Protein AF-A0A954I9I2-F1 (afdb_monomer_lite)

Sequence (80 aa):
RNPGNPRPSWLHARDYGVVVTNPFPRQPKERREPYVRTWIKRGTPFQLSYAILIHETAPETTFDRNAAAAMLLKSFGSAK

Structure (mmCIF, N/CA/C/O backbone):
data_AF-A0A954I9I2-F1
#
_entry.id   AF-A0A954I9I2-F1
#
loop_
_atom_site.group_PDB
_atom_site.id
_atom_site.type_symbol
_atom_site.label_atom_id
_atom_site.label_alt_id
_atom_site.label_comp_id
_atom_site.label_asym_id
_atom_site.label_entity_id
_atom_site.label_seq_id
_atom_site.pdbx_PDB_ins_code
_atom_site.Cartn_x
_atom_site.Cartn_y
_atom_site.Cartn_z
_atom_site.occupancy
_atom_site.B_iso_or_equiv
_atom_site.auth_seq_id
_atom_site.auth_comp_id
_atom_site.auth_asym_id
_atom_site.auth_atom_id
_atom_site.pdbx_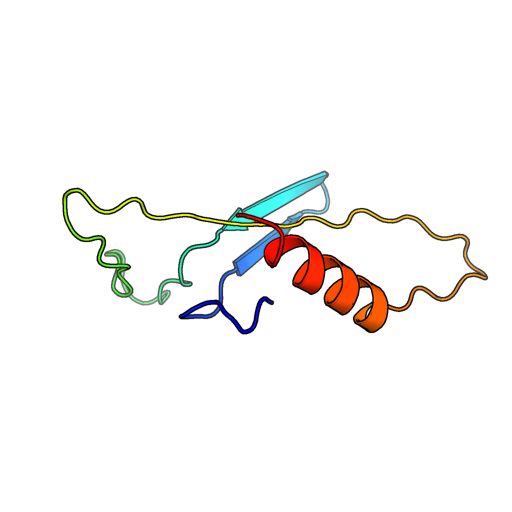PDB_model_num
ATOM 1 N N . ARG A 1 1 ? -1.585 -4.107 -4.228 1.00 65.75 1 ARG A N 1
ATOM 2 C CA . ARG A 1 1 ? -2.597 -4.273 -3.150 1.00 65.75 1 ARG A CA 1
ATOM 3 C C . ARG A 1 1 ? -2.076 -5.334 -2.192 1.00 65.75 1 ARG A C 1
ATOM 5 O O . ARG A 1 1 ? -1.680 -6.380 -2.682 1.00 65.75 1 ARG A O 1
ATOM 12 N N . ASN A 1 2 ? -2.029 -5.074 -0.884 1.00 75.38 2 ASN A N 1
ATOM 13 C CA . ASN A 1 2 ? -1.583 -6.071 0.094 1.00 75.38 2 ASN A CA 1
ATOM 14 C C . ASN A 1 2 ? -2.768 -6.992 0.469 1.00 75.38 2 ASN A C 1
ATOM 16 O O . ASN A 1 2 ? -3.818 -6.457 0.840 1.00 75.38 2 ASN A O 1
ATOM 20 N N . PRO A 1 3 ? -2.653 -8.331 0.342 1.00 79.56 3 PRO A N 1
ATOM 21 C CA . PRO A 1 3 ? -3.708 -9.267 0.740 1.00 79.56 3 PRO A CA 1
ATOM 22 C C . PRO A 1 3 ? -4.002 -9.251 2.247 1.00 79.56 3 PRO A C 1
ATOM 24 O O . PRO A 1 3 ? -5.119 -9.569 2.635 1.00 79.56 3 PRO A O 1
ATOM 27 N N . GLY A 1 4 ? -3.052 -8.827 3.087 1.00 79.62 4 GLY A N 1
ATOM 28 C CA . GLY A 1 4 ? -3.251 -8.665 4.531 1.00 79.62 4 GLY A CA 1
ATOM 29 C C . GLY A 1 4 ? -4.090 -7.444 4.925 1.00 79.62 4 GLY A C 1
ATOM 30 O O . GLY A 1 4 ? -4.427 -7.287 6.096 1.00 79.62 4 GLY A O 1
ATOM 31 N N . ASN A 1 5 ? -4.451 -6.567 3.979 1.00 78.94 5 ASN A N 1
ATOM 32 C CA . ASN A 1 5 ? -5.288 -5.412 4.291 1.00 78.94 5 ASN A CA 1
ATOM 33 C C . ASN A 1 5 ? -6.739 -5.857 4.561 1.00 78.94 5 ASN A C 1
ATOM 35 O O . ASN A 1 5 ? -7.331 -6.507 3.696 1.00 78.94 5 ASN A O 1
ATOM 39 N N . PRO A 1 6 ? -7.376 -5.413 5.664 1.00 80.25 6 PRO A N 1
ATOM 40 C CA . PRO A 1 6 ? -8.766 -5.770 5.973 1.00 80.25 6 PRO A CA 1
ATOM 41 C C . PRO A 1 6 ? -9.765 -5.359 4.882 1.00 80.25 6 PRO A C 1
ATOM 43 O O . PRO A 1 6 ? -10.831 -5.952 4.737 1.00 80.25 6 PRO A O 1
ATOM 46 N N . ARG A 1 7 ? -9.442 -4.298 4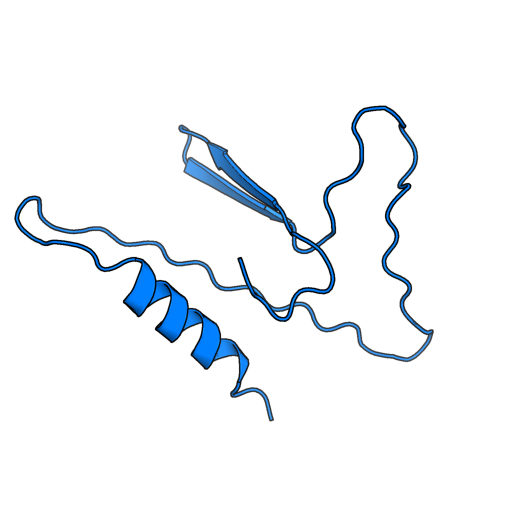.131 1.00 80.50 7 ARG A N 1
ATOM 47 C CA . ARG A 1 7 ? -10.230 -3.760 3.016 1.00 80.50 7 ARG A CA 1
ATOM 48 C C . ARG A 1 7 ? -9.296 -3.200 1.933 1.00 80.50 7 ARG A C 1
ATOM 50 O O . ARG A 1 7 ? -8.148 -2.873 2.236 1.00 80.50 7 ARG A O 1
ATOM 57 N N . PRO A 1 8 ? -9.759 -3.047 0.677 1.00 78.12 8 PRO A N 1
ATOM 58 C CA . PRO A 1 8 ? -8.981 -2.372 -0.358 1.00 78.12 8 PRO A CA 1
ATOM 59 C C . PRO A 1 8 ? -8.622 -0.934 0.052 1.00 78.12 8 PRO A C 1
ATOM 61 O O . PRO A 1 8 ? -9.505 -0.120 0.330 1.00 78.12 8 PRO A O 1
ATOM 64 N N . SER A 1 9 ? -7.325 -0.636 0.064 1.00 79.31 9 SER A N 1
ATOM 65 C CA . SER A 1 9 ? -6.781 0.721 0.134 1.00 79.31 9 SER A CA 1
ATOM 66 C C . SER A 1 9 ? -6.769 1.366 -1.254 1.00 79.31 9 SER A C 1
ATOM 68 O O . SER A 1 9 ? -6.966 0.684 -2.266 1.00 79.31 9 SER A O 1
ATOM 70 N N . TRP A 1 10 ? -6.536 2.677 -1.316 1.00 80.06 10 TRP A N 1
ATOM 71 C CA . TRP A 1 10 ? -6.451 3.405 -2.580 1.00 80.06 10 TRP A CA 1
ATOM 72 C C . TRP A 1 10 ? -5.116 4.132 -2.729 1.00 80.06 10 TRP A C 1
ATOM 74 O O . TRP A 1 10 ? -4.513 4.602 -1.765 1.00 80.06 10 TRP A O 1
ATOM 84 N N . LEU A 1 11 ? -4.661 4.189 -3.975 1.00 81.38 11 LEU A N 1
ATOM 85 C CA . LEU A 1 11 ? -3.490 4.928 -4.417 1.00 81.38 11 LEU A CA 1
ATOM 86 C C . LEU A 1 11 ? -3.936 5.831 -5.558 1.00 81.38 11 LEU A C 1
ATOM 88 O O . LEU A 1 11 ? -4.723 5.419 -6.412 1.00 81.38 11 LEU A O 1
ATOM 92 N N . HIS A 1 12 ? -3.436 7.057 -5.544 1.00 82.25 12 HIS A N 1
ATOM 93 C CA . HIS A 1 12 ? -3.682 8.037 -6.579 1.00 82.25 12 HIS A CA 1
ATOM 94 C C . HIS A 1 12 ? -2.345 8.616 -7.043 1.00 82.25 12 HIS A C 1
ATOM 96 O O . HIS A 1 12 ? -1.574 9.099 -6.219 1.00 82.25 12 HIS A O 1
ATOM 102 N N . ALA A 1 13 ? -2.077 8.584 -8.347 1.00 84.69 13 ALA A N 1
ATOM 103 C CA . ALA A 1 13 ? -0.913 9.222 -8.958 1.00 84.69 13 ALA A CA 1
ATOM 104 C C . ALA A 1 13 ? -1.377 10.284 -9.963 1.00 84.69 13 ALA A C 1
ATOM 106 O O . ALA A 1 13 ? -2.387 10.102 -10.649 1.00 84.69 13 ALA A O 1
ATOM 107 N N . ARG A 1 14 ? -0.684 11.418 -10.011 1.00 82.88 14 ARG A N 1
ATOM 108 C CA . ARG A 1 14 ? -0.927 12.496 -10.973 1.00 82.88 14 ARG A CA 1
ATOM 109 C C . ARG A 1 14 ? 0.292 12.681 -11.868 1.00 82.88 14 ARG A C 1
ATOM 111 O O . ARG A 1 14 ? 1.423 12.464 -11.447 1.00 82.88 14 ARG A O 1
ATOM 118 N N . ASP A 1 15 ? 0.018 13.135 -13.076 1.00 83.56 15 ASP A N 1
ATOM 119 C CA . ASP A 1 15 ? 0.952 13.514 -14.136 1.00 83.56 15 ASP A CA 1
ATOM 120 C C . ASP A 1 15 ? 1.922 14.645 -13.749 1.00 83.56 15 ASP A C 1
ATOM 122 O O . ASP A 1 15 ? 2.991 14.756 -14.336 1.00 83.56 15 ASP A O 1
ATOM 126 N N . TYR A 1 16 ? 1.620 15.416 -12.702 1.00 86.94 16 TYR A N 1
ATOM 127 C CA . TYR A 1 16 ? 2.511 16.435 -12.130 1.00 86.94 16 TYR A CA 1
ATOM 128 C C . TYR A 1 16 ? 3.398 15.929 -10.970 1.00 86.94 16 TYR A C 1
ATOM 130 O O . TYR A 1 16 ? 3.832 16.708 -10.124 1.00 86.94 16 TYR A O 1
ATOM 138 N N . GLY A 1 17 ? 3.659 14.619 -10.892 1.00 82.44 17 GLY A N 1
ATOM 139 C CA . GLY A 1 17 ? 4.647 14.044 -9.964 1.00 82.44 17 GLY A CA 1
ATOM 140 C C . GLY A 1 17 ? 4.158 13.818 -8.530 1.00 82.44 17 GLY A C 1
ATOM 141 O O . GLY A 1 17 ? 4.957 13.529 -7.642 1.00 82.44 17 GLY A O 1
ATOM 142 N N . VAL A 1 18 ? 2.850 13.915 -8.281 1.00 85.62 18 VAL A N 1
ATOM 143 C CA . VAL A 1 18 ? 2.273 13.644 -6.957 1.00 85.62 18 VAL A CA 1
ATOM 144 C C . VAL A 1 18 ? 1.757 12.214 -6.870 1.00 85.62 18 VAL A C 1
ATOM 146 O O . VAL A 1 18 ? 0.897 11.799 -7.651 1.00 85.62 18 VAL A O 1
ATOM 149 N N . VAL A 1 19 ? 2.228 11.490 -5.853 1.00 85.19 19 VAL A N 1
ATOM 150 C CA . VAL A 1 19 ? 1.736 10.163 -5.468 1.00 85.19 19 VAL A CA 1
ATOM 151 C C . VAL A 1 19 ? 1.143 10.241 -4.066 1.00 85.19 19 VAL A C 1
ATOM 153 O O . VAL A 1 19 ? 1.808 10.649 -3.119 1.00 85.19 19 VAL A O 1
ATOM 156 N N . VAL A 1 20 ? -0.115 9.828 -3.930 1.00 85.19 20 VAL A N 1
ATOM 157 C CA . VAL A 1 20 ? -0.835 9.763 -2.656 1.00 85.19 20 VAL A CA 1
ATOM 158 C C . VAL A 1 20 ? -1.203 8.317 -2.367 1.00 85.19 20 VAL A C 1
ATOM 160 O O . VAL A 1 20 ? -1.921 7.671 -3.136 1.00 85.19 20 VAL A O 1
ATOM 163 N N . THR A 1 21 ? -0.738 7.817 -1.229 1.00 83.56 21 THR A N 1
ATOM 164 C CA . THR A 1 21 ? -1.054 6.485 -0.715 1.00 83.56 21 THR A CA 1
ATOM 165 C C . THR A 1 21 ? -1.948 6.620 0.508 1.00 83.56 21 THR A C 1
ATOM 167 O O . THR A 1 21 ? -1.529 7.112 1.551 1.00 83.56 21 THR A O 1
ATOM 170 N N . ASN A 1 22 ? -3.202 6.177 0.401 1.00 85.00 22 ASN A N 1
ATOM 171 C CA . ASN A 1 22 ? -4.102 6.156 1.546 1.00 85.00 22 ASN A CA 1
ATOM 172 C C . ASN A 1 22 ? -4.295 4.713 2.036 1.00 85.00 22 ASN A C 1
ATOM 174 O O . ASN A 1 22 ? -4.944 3.915 1.350 1.00 85.00 22 ASN A O 1
ATOM 178 N N . PRO A 1 23 ? -3.770 4.363 3.223 1.00 78.00 23 PRO A N 1
ATOM 179 C CA . PRO A 1 23 ? -3.912 3.022 3.778 1.00 78.00 23 PRO A CA 1
ATOM 180 C C . PRO A 1 23 ? -5.319 2.744 4.333 1.00 78.00 23 PRO A C 1
ATOM 182 O O . PRO A 1 23 ? -5.619 1.602 4.679 1.00 78.00 23 PRO A O 1
ATOM 185 N N . PHE A 1 24 ? -6.194 3.749 4.411 1.00 81.06 24 PHE A N 1
ATOM 186 C CA . PHE A 1 24 ? -7.564 3.592 4.879 1.00 81.06 24 PHE A CA 1
ATOM 187 C C . PHE A 1 24 ? -8.519 3.120 3.772 1.00 81.06 24 PHE A C 1
ATOM 189 O O . PHE A 1 24 ? -8.285 3.354 2.580 1.00 81.06 24 PHE A O 1
ATOM 196 N N . PRO A 1 25 ? -9.632 2.466 4.156 1.00 78.31 25 PRO A N 1
ATOM 197 C CA . PRO A 1 25 ? -10.635 2.016 3.204 1.00 78.31 25 PRO A CA 1
ATOM 198 C C . PRO A 1 25 ? -11.209 3.167 2.374 1.00 78.31 25 PRO A C 1
ATOM 200 O O . PRO A 1 25 ? -11.475 4.258 2.889 1.00 78.31 25 PRO A O 1
ATOM 203 N N . ARG A 1 26 ? -11.466 2.897 1.090 1.00 78.12 26 ARG A N 1
ATOM 204 C CA . ARG A 1 26 ? -12.178 3.837 0.217 1.00 78.12 26 ARG A CA 1
ATOM 205 C C . ARG A 1 26 ? -13.587 4.097 0.761 1.00 78.12 26 ARG A C 1
ATOM 207 O O . ARG A 1 26 ? -14.320 3.152 1.049 1.00 78.12 26 ARG A O 1
ATOM 214 N N . GLN A 1 27 ? -13.966 5.369 0.864 1.00 81.56 27 GLN A N 1
ATOM 215 C CA . GLN A 1 27 ? -15.321 5.759 1.255 1.00 81.56 27 GLN A CA 1
ATOM 216 C C . GLN A 1 27 ? -16.279 5.689 0.050 1.00 81.56 27 GLN A C 1
ATOM 218 O O . GLN A 1 27 ? -15.847 5.925 -1.086 1.00 81.56 27 GLN A O 1
ATOM 223 N N . PRO A 1 28 ? -17.562 5.352 0.270 1.00 79.69 28 PRO A N 1
ATOM 224 C CA . PRO A 1 28 ? -18.604 5.493 -0.746 1.00 79.69 28 PRO A CA 1
ATOM 225 C C . PRO A 1 28 ? -18.774 6.965 -1.149 1.00 79.69 28 PRO A C 1
ATOM 227 O O . PRO A 1 28 ? -18.592 7.859 -0.324 1.00 79.69 28 PRO A O 1
ATOM 230 N N . LYS A 1 29 ? -19.111 7.224 -2.418 1.00 77.19 29 LYS A N 1
ATOM 231 C CA . LYS A 1 29 ? -19.274 8.598 -2.936 1.00 77.19 29 LYS A CA 1
ATOM 232 C C . LYS A 1 29 ? -20.596 9.226 -2.494 1.00 77.19 29 LYS A C 1
ATOM 234 O O . LYS A 1 29 ? -20.731 10.443 -2.479 1.00 77.19 29 LYS A O 1
ATOM 239 N N . GLU A 1 30 ? -21.564 8.390 -2.143 1.00 80.56 30 GLU A N 1
ATOM 240 C CA . GLU A 1 30 ? -22.962 8.747 -1.921 1.00 80.56 30 GLU A CA 1
ATOM 241 C C . GLU A 1 30 ? -23.203 9.397 -0.547 1.00 80.56 30 GLU A C 1
ATOM 243 O O . GLU A 1 30 ? -24.314 9.841 -0.262 1.00 80.56 30 GLU A O 1
ATOM 248 N N . ARG A 1 31 ? -22.193 9.447 0.336 1.00 70.44 31 ARG A N 1
ATOM 249 C CA . ARG A 1 31 ? -22.321 9.989 1.697 1.00 70.44 31 ARG A CA 1
ATOM 250 C C . ARG A 1 31 ? -21.108 10.831 2.085 1.00 70.44 31 ARG A C 1
ATOM 252 O O . ARG A 1 31 ? -19.974 10.456 1.813 1.00 70.44 31 ARG A O 1
ATOM 259 N N . ARG A 1 32 ? -21.363 11.962 2.757 1.00 66.00 32 ARG A N 1
ATOM 260 C CA . ARG A 1 32 ? -20.322 12.883 3.254 1.00 66.00 32 ARG A CA 1
ATOM 261 C C . ARG A 1 32 ? -19.620 12.385 4.522 1.00 66.00 32 ARG A C 1
ATOM 263 O O . ARG A 1 32 ? -18.452 12.697 4.721 1.00 66.00 32 ARG A O 1
ATOM 270 N N . GLU A 1 33 ? -20.306 11.625 5.374 1.00 71.00 33 GLU A N 1
ATOM 271 C CA . GLU A 1 33 ? -19.704 11.076 6.595 1.00 71.00 33 GLU A CA 1
ATOM 272 C C . GLU A 1 33 ? -18.931 9.774 6.327 1.00 71.00 33 GLU A C 1
ATOM 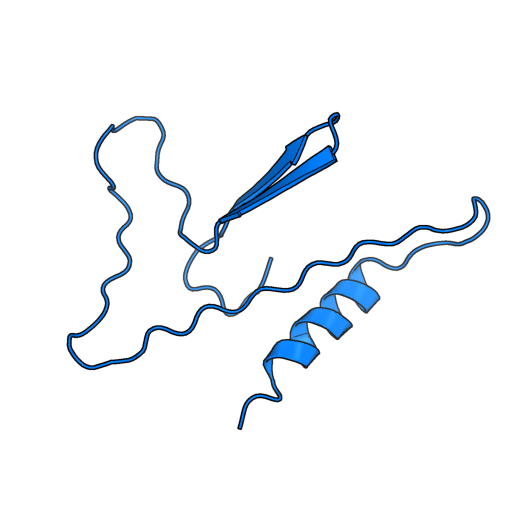274 O O . GLU A 1 33 ? -19.370 8.976 5.492 1.00 71.00 33 GLU A O 1
ATOM 279 N N . PRO A 1 34 ? -17.831 9.499 7.065 1.00 69.94 34 PRO A N 1
ATOM 280 C CA . PRO A 1 34 ? -17.097 8.243 6.950 1.00 69.94 34 PRO A CA 1
ATOM 281 C C . PRO A 1 34 ? -17.987 7.052 7.327 1.00 69.94 34 PRO A C 1
ATOM 283 O O . PRO A 1 34 ? -18.185 6.740 8.508 1.00 69.94 34 PRO A O 1
ATOM 286 N N . TYR A 1 35 ? -18.520 6.383 6.307 1.00 77.19 35 TYR A N 1
ATOM 287 C CA . TYR A 1 35 ? -19.320 5.171 6.448 1.00 77.19 35 TYR A CA 1
ATOM 288 C C . TYR A 1 35 ? -18.435 3.981 6.828 1.00 77.19 35 TYR A C 1
ATOM 290 O O . TYR A 1 35 ? -18.789 3.151 7.664 1.00 77.19 35 TYR A O 1
ATOM 298 N N . VAL A 1 36 ? -17.240 3.917 6.241 1.00 81.38 36 VAL A N 1
ATOM 299 C CA . VAL A 1 36 ? -16.306 2.815 6.444 1.00 81.38 36 VAL A CA 1
ATOM 300 C C . VAL A 1 36 ? -15.275 3.231 7.485 1.00 81.38 36 VAL A C 1
ATOM 302 O O . VAL A 1 36 ? -14.344 3.976 7.185 1.00 81.38 36 VAL A O 1
ATOM 305 N N . ARG A 1 37 ? -15.444 2.750 8.720 1.00 82.94 37 ARG A N 1
ATOM 306 C CA . ARG A 1 37 ? -14.557 3.069 9.848 1.00 82.94 37 ARG A CA 1
ATOM 307 C C . ARG A 1 37 ? -13.592 1.924 10.149 1.00 82.94 37 ARG A C 1
ATOM 309 O O . ARG A 1 37 ? -13.930 0.750 9.962 1.00 82.94 37 ARG A O 1
ATOM 316 N N . THR A 1 38 ? -12.410 2.290 10.632 1.00 84.75 38 THR A N 1
ATOM 317 C CA . THR A 1 38 ? -11.426 1.380 11.227 1.00 84.75 38 THR A CA 1
ATOM 318 C C . THR A 1 38 ? -11.446 1.618 12.730 1.00 84.75 38 THR A C 1
ATOM 320 O O . THR A 1 38 ? -11.030 2.677 13.194 1.00 84.75 38 THR A O 1
ATOM 323 N N . TRP A 1 39 ? -11.984 0.665 13.487 1.00 87.75 39 TRP A N 1
ATOM 324 C CA . TRP A 1 39 ? -12.055 0.768 14.942 1.00 87.75 39 TRP A CA 1
ATOM 325 C C . TRP A 1 39 ? -10.702 0.424 15.554 1.00 87.75 39 TRP A C 1
ATOM 327 O O . TRP A 1 39 ? -10.175 -0.661 15.319 1.00 87.75 39 TRP A O 1
ATOM 337 N N . ILE A 1 40 ? -10.154 1.342 16.345 1.00 88.44 40 ILE A N 1
ATOM 338 C CA . ILE A 1 40 ? -8.886 1.154 17.050 1.00 88.44 40 ILE A CA 1
ATOM 339 C C . ILE A 1 40 ? -9.193 1.133 18.542 1.00 88.44 40 ILE A C 1
ATOM 341 O O . ILE A 1 40 ? -9.792 2.067 19.080 1.00 88.44 40 ILE A O 1
ATOM 345 N N . LYS A 1 41 ? -8.811 0.047 19.215 1.00 92.88 41 LYS A N 1
ATOM 346 C CA . LYS A 1 41 ? -9.004 -0.085 20.658 1.00 92.88 41 LYS A CA 1
ATOM 347 C C . LYS A 1 41 ? -8.071 0.883 21.389 1.00 92.88 41 LYS A C 1
ATOM 349 O O . LYS A 1 41 ? -6.890 0.988 21.065 1.00 92.88 41 LYS A O 1
ATOM 354 N N . ARG A 1 42 ? -8.599 1.578 22.402 1.00 94.75 42 ARG A N 1
ATOM 355 C CA . ARG A 1 42 ? -7.800 2.465 23.259 1.00 94.75 42 ARG A CA 1
ATOM 356 C C . ARG A 1 42 ? -6.632 1.688 23.874 1.00 94.75 42 ARG A C 1
ATOM 358 O O . ARG A 1 42 ? -6.832 0.599 24.406 1.00 94.75 42 ARG A O 1
ATOM 365 N N . GLY A 1 43 ? -5.438 2.274 23.814 1.00 95.56 43 GLY A N 1
ATOM 366 C CA . GLY A 1 43 ? -4.209 1.672 24.335 1.00 95.56 43 GLY A CA 1
ATOM 367 C C . GLY A 1 43 ? -3.578 0.621 23.418 1.00 95.56 43 GLY A C 1
ATOM 368 O O . GLY A 1 43 ? -2.522 0.100 23.752 1.00 95.56 43 GLY A O 1
ATOM 369 N N . THR A 1 44 ? -4.180 0.312 22.265 1.00 93.00 44 THR A N 1
ATOM 370 C CA . THR A 1 44 ? -3.600 -0.603 21.277 1.00 93.00 44 THR A CA 1
ATOM 371 C C . THR A 1 44 ? -2.946 0.196 20.148 1.00 93.00 44 THR A C 1
ATOM 373 O O . THR A 1 44 ? -3.642 0.969 19.483 1.00 93.00 44 THR A O 1
ATOM 376 N N . PRO A 1 45 ? -1.636 0.021 19.895 1.00 89.75 45 PRO A N 1
ATOM 377 C CA . PRO A 1 45 ? -0.987 0.602 18.729 1.00 89.75 45 PRO A CA 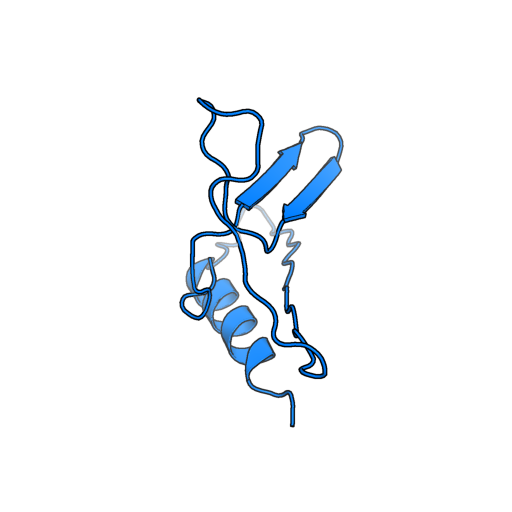1
ATOM 378 C C . PRO A 1 45 ? -1.643 0.096 17.444 1.00 89.75 45 PRO A C 1
ATOM 380 O O . PRO A 1 45 ? -1.847 -1.105 17.266 1.00 89.75 45 PRO A O 1
ATOM 383 N N . PHE A 1 46 ? -1.967 1.013 16.538 1.00 86.75 46 PHE A N 1
ATOM 384 C CA . PHE A 1 46 ? -2.422 0.669 15.197 1.00 86.75 46 PHE A CA 1
ATOM 385 C C . PHE A 1 46 ? -1.280 0.903 14.214 1.00 86.75 46 PHE A C 1
ATOM 387 O O . PHE A 1 46 ? -0.956 2.044 13.885 1.00 86.75 46 PHE A O 1
ATOM 394 N N . GLN A 1 47 ? -0.643 -0.183 13.782 1.00 85.62 47 GLN A N 1
ATOM 395 C CA . GLN A 1 47 ? 0.511 -0.118 12.896 1.00 85.62 47 GLN A CA 1
ATOM 396 C C . GLN A 1 47 ? 0.064 -0.108 11.436 1.00 85.62 47 GLN A C 1
ATOM 398 O O . GLN A 1 47 ? -0.614 -1.017 10.959 1.00 85.62 47 GLN A O 1
ATOM 403 N N . LEU A 1 48 ? 0.466 0.941 10.726 1.00 83.50 48 LEU A N 1
ATOM 404 C CA . LEU A 1 48 ? 0.293 1.068 9.288 1.00 83.50 48 LEU A CA 1
ATOM 405 C C . LEU A 1 48 ? 1.631 0.810 8.606 1.00 83.50 48 LEU A C 1
ATOM 407 O O . LEU A 1 48 ? 2.652 1.373 8.994 1.00 83.50 48 LEU A O 1
ATOM 411 N N . SER A 1 49 ? 1.616 -0.016 7.566 1.00 83.44 49 SER A N 1
ATOM 412 C CA . SER A 1 49 ? 2.800 -0.307 6.763 1.00 83.44 49 SER A CA 1
ATOM 413 C C . SER A 1 49 ? 2.492 -0.078 5.293 1.00 83.44 49 SER A C 1
ATOM 415 O O . SER A 1 49 ? 1.439 -0.470 4.787 1.00 83.44 49 SER A O 1
ATOM 417 N N . TYR A 1 50 ? 3.417 0.576 4.606 1.00 82.94 50 TYR A N 1
ATOM 418 C CA . TYR A 1 50 ? 3.333 0.851 3.182 1.00 82.94 50 TYR A CA 1
ATOM 419 C C . TYR A 1 50 ? 4.694 0.609 2.545 1.00 82.94 50 TYR A C 1
ATOM 421 O O . TYR A 1 50 ? 5.730 0.724 3.193 1.00 82.94 50 TYR A O 1
ATOM 429 N N . ALA A 1 51 ? 4.670 0.261 1.267 1.00 84.88 51 ALA A N 1
ATOM 430 C CA . ALA A 1 51 ? 5.858 0.156 0.447 1.00 84.88 51 ALA A CA 1
ATOM 431 C C . ALA A 1 51 ? 5.558 0.834 -0.884 1.00 84.88 51 ALA A C 1
ATOM 433 O O . ALA A 1 51 ? 4.464 0.680 -1.437 1.00 84.88 51 ALA A O 1
ATOM 434 N N . ILE A 1 52 ? 6.519 1.614 -1.360 1.00 82.00 52 ILE A N 1
ATOM 435 C CA . ILE A 1 52 ? 6.447 2.325 -2.629 1.00 82.00 52 ILE A CA 1
ATOM 436 C C . ILE A 1 52 ? 7.593 1.798 -3.476 1.00 82.00 52 ILE A C 1
ATOM 438 O O . ILE A 1 52 ? 8.729 1.739 -3.012 1.00 82.00 52 ILE A O 1
ATOM 442 N N . LEU A 1 53 ? 7.279 1.411 -4.708 1.00 86.25 53 LEU A N 1
ATOM 443 C CA . LEU A 1 53 ? 8.277 1.065 -5.702 1.00 86.25 53 LEU A CA 1
ATOM 444 C C . LEU A 1 53 ? 8.240 2.105 -6.807 1.00 86.25 53 LEU A C 1
ATOM 446 O O . LEU A 1 53 ? 7.234 2.249 -7.499 1.00 86.25 53 LEU A O 1
ATOM 450 N N . ILE A 1 54 ? 9.356 2.803 -6.945 1.00 85.44 54 ILE A N 1
ATOM 451 C CA . ILE A 1 54 ? 9.654 3.675 -8.071 1.00 85.44 54 ILE A CA 1
ATOM 452 C C . ILE A 1 54 ? 10.744 2.950 -8.844 1.00 85.44 54 ILE A C 1
ATOM 454 O O . ILE A 1 54 ? 11.762 2.578 -8.263 1.00 85.44 54 ILE A O 1
ATOM 458 N N . HIS A 1 55 ? 10.500 2.683 -10.119 1.00 87.06 55 HIS A N 1
ATOM 459 C CA . HIS A 1 55 ? 11.471 2.019 -10.970 1.00 87.06 55 HIS A CA 1
ATOM 460 C C . HIS A 1 55 ? 11.503 2.695 -12.335 1.00 87.06 55 HIS A C 1
ATOM 462 O O . HIS A 1 55 ? 10.491 3.199 -12.820 1.00 87.06 55 HIS A O 1
ATOM 468 N N . GLU A 1 56 ? 12.674 2.649 -12.948 1.00 88.62 56 GLU A N 1
ATOM 469 C CA . GLU A 1 56 ? 12.916 3.026 -14.329 1.00 88.62 56 GLU A CA 1
ATOM 470 C C . GLU A 1 56 ? 13.611 1.838 -14.993 1.00 88.62 56 GLU A C 1
ATOM 472 O O . GLU A 1 56 ? 14.447 1.172 -14.378 1.00 88.62 56 GLU A O 1
ATOM 477 N N . THR A 1 57 ? 13.217 1.516 -16.219 1.00 90.00 57 THR A N 1
ATOM 478 C CA . THR A 1 57 ? 13.811 0.422 -16.989 1.00 90.00 57 THR A CA 1
ATOM 479 C C . THR A 1 57 ? 14.122 0.903 -18.392 1.00 90.00 57 THR A C 1
ATOM 481 O O . THR A 1 57 ? 13.339 1.653 -18.973 1.00 90.00 57 THR A O 1
ATOM 484 N N . ALA A 1 58 ? 15.247 0.443 -18.942 1.00 92.25 58 ALA A N 1
ATOM 485 C CA . ALA A 1 58 ? 15.556 0.649 -20.351 1.00 92.25 58 ALA A CA 1
ATOM 486 C C . ALA A 1 58 ? 14.448 0.039 -21.239 1.00 92.25 58 ALA A C 1
ATOM 488 O O . ALA A 1 58 ? 13.801 -0.919 -20.804 1.00 92.25 58 ALA A O 1
ATOM 489 N N . PRO A 1 59 ? 14.240 0.542 -22.471 1.00 85.75 59 PRO A N 1
ATOM 490 C CA . PRO A 1 59 ? 13.158 0.083 -23.351 1.00 85.75 59 PRO A CA 1
ATOM 491 C C . PRO A 1 59 ? 13.155 -1.431 -23.601 1.00 85.75 59 PRO A C 1
ATOM 493 O O . PRO A 1 59 ? 12.096 -2.048 -23.646 1.00 85.75 59 PRO A O 1
ATOM 496 N N . GLU A 1 60 ? 14.344 -2.028 -23.692 1.00 89.88 60 GLU A N 1
ATOM 497 C CA . GLU A 1 60 ? 14.538 -3.458 -23.966 1.00 89.88 60 GLU A CA 1
ATOM 498 C C . GLU A 1 60 ? 14.375 -4.347 -22.721 1.00 89.88 60 GLU A C 1
ATOM 500 O O . GLU A 1 60 ? 14.370 -5.577 -22.806 1.00 89.88 60 GLU A O 1
ATOM 505 N N . THR A 1 61 ? 14.246 -3.745 -21.536 1.00 90.88 61 THR A N 1
ATOM 506 C CA . THR A 1 61 ? 14.166 -4.477 -20.274 1.00 90.88 61 THR A CA 1
ATOM 507 C C . THR A 1 61 ? 12.711 -4.687 -19.880 1.00 90.88 61 THR A C 1
ATOM 509 O O . THR A 1 61 ? 11.983 -3.748 -19.559 1.00 90.88 61 THR A O 1
ATOM 512 N N . THR A 1 62 ? 12.289 -5.949 -19.813 1.00 89.75 62 THR A N 1
ATOM 513 C CA . THR A 1 62 ? 10.964 -6.291 -19.283 1.00 89.75 62 THR A CA 1
ATOM 514 C C . THR A 1 62 ? 10.964 -6.183 -17.757 1.00 89.75 62 THR A C 1
ATOM 516 O O . THR A 1 62 ? 11.756 -6.834 -17.079 1.00 89.75 62 THR A O 1
ATOM 519 N N . PHE A 1 63 ? 10.052 -5.383 -17.202 1.00 91.44 63 PHE A N 1
ATOM 520 C CA . PHE A 1 63 ? 9.858 -5.270 -15.757 1.00 91.44 63 PHE A CA 1
ATOM 521 C C . PHE A 1 63 ? 8.797 -6.259 -15.250 1.00 91.44 63 PHE A C 1
ATOM 523 O O . PHE A 1 63 ? 7.608 -6.122 -15.560 1.00 91.44 63 PHE A O 1
ATOM 530 N N . ASP A 1 64 ? 9.204 -7.226 -14.422 1.00 92.50 64 ASP A N 1
ATOM 531 C CA . ASP A 1 64 ? 8.274 -8.158 -13.777 1.00 92.50 64 ASP A CA 1
ATOM 532 C C . ASP A 1 64 ? 7.605 -7.525 -12.545 1.00 92.50 64 ASP A C 1
ATOM 534 O O . ASP A 1 64 ? 8.123 -7.508 -11.422 1.00 92.50 64 ASP A O 1
ATOM 538 N N . ARG A 1 65 ? 6.380 -7.044 -12.765 1.00 89.69 65 ARG A N 1
ATOM 539 C CA . ARG A 1 65 ? 5.527 -6.449 -11.730 1.00 89.69 65 ARG A CA 1
ATOM 540 C C . ARG A 1 65 ? 5.155 -7.434 -10.622 1.00 89.69 65 ARG A C 1
ATOM 542 O O . ARG A 1 65 ? 4.981 -7.010 -9.479 1.00 89.69 65 ARG A O 1
ATOM 549 N N . ASN A 1 66 ? 5.006 -8.719 -10.937 1.00 90.50 66 ASN A N 1
ATOM 550 C CA . ASN A 1 66 ? 4.588 -9.731 -9.971 1.00 90.50 66 ASN A CA 1
ATOM 551 C C . ASN A 1 66 ? 5.747 -10.109 -9.051 1.00 90.50 66 ASN A C 1
ATOM 553 O O . ASN A 1 66 ? 5.560 -10.158 -7.834 1.00 90.50 66 ASN A O 1
ATOM 557 N N . ALA A 1 67 ? 6.946 -10.295 -9.609 1.00 92.62 67 ALA A N 1
ATOM 558 C CA . ALA A 1 67 ? 8.157 -10.509 -8.821 1.00 92.62 67 ALA A CA 1
ATOM 559 C C . ALA A 1 67 ? 8.425 -9.327 -7.879 1.00 92.62 67 ALA A C 1
ATOM 561 O O . ALA A 1 67 ? 8.645 -9.519 -6.680 1.00 92.62 67 ALA A O 1
ATOM 562 N N . ALA A 1 68 ? 8.316 -8.098 -8.388 1.00 92.12 68 ALA A N 1
ATOM 563 C CA . ALA A 1 68 ? 8.464 -6.897 -7.579 1.00 92.12 68 ALA A CA 1
ATOM 564 C C . ALA A 1 68 ? 7.393 -6.796 -6.476 1.00 92.12 68 ALA A C 1
ATOM 566 O O . ALA A 1 68 ? 7.718 -6.524 -5.321 1.00 92.12 68 ALA A O 1
ATOM 567 N N . ALA A 1 69 ? 6.123 -7.081 -6.782 1.00 88.06 69 ALA A N 1
ATOM 568 C CA . ALA A 1 69 ? 5.065 -7.117 -5.772 1.00 88.06 69 ALA A CA 1
ATOM 569 C C . ALA A 1 69 ? 5.332 -8.176 -4.688 1.00 88.06 69 ALA A C 1
ATOM 571 O O . ALA A 1 69 ? 5.145 -7.896 -3.505 1.00 88.06 69 ALA A O 1
ATOM 572 N N . ALA A 1 70 ? 5.807 -9.368 -5.064 1.00 90.62 70 ALA A N 1
ATOM 573 C CA . ALA A 1 70 ? 6.164 -10.422 -4.118 1.00 90.62 70 ALA A CA 1
ATOM 574 C C . ALA A 1 70 ? 7.339 -10.015 -3.211 1.00 90.62 70 ALA A C 1
ATOM 576 O O . ALA A 1 70 ? 7.300 -10.271 -2.008 1.00 90.62 70 ALA A O 1
ATOM 577 N N . MET A 1 71 ? 8.354 -9.341 -3.761 1.00 92.25 71 MET A N 1
ATOM 578 C CA . MET A 1 71 ? 9.465 -8.769 -2.99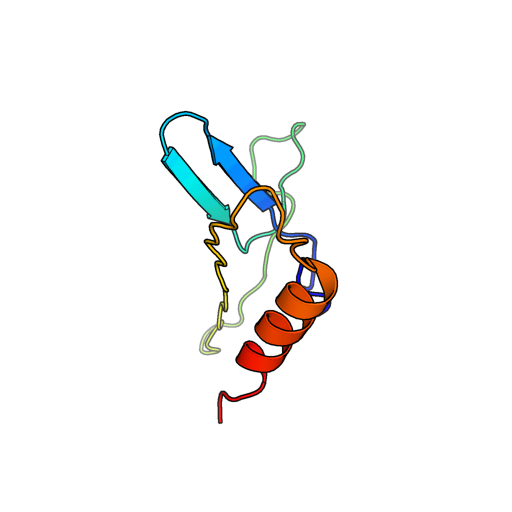3 1.00 92.25 71 MET A CA 1
ATOM 579 C C . MET A 1 71 ? 8.968 -7.748 -1.958 1.00 92.25 71 MET A C 1
ATOM 581 O O . MET A 1 71 ? 9.310 -7.854 -0.782 1.00 92.25 71 MET A O 1
ATOM 585 N N . LEU A 1 72 ? 8.113 -6.805 -2.366 1.00 89.94 72 LEU A N 1
ATOM 586 C CA . LEU A 1 72 ? 7.535 -5.812 -1.454 1.00 89.94 72 LEU A CA 1
ATOM 587 C C . LEU A 1 72 ? 6.6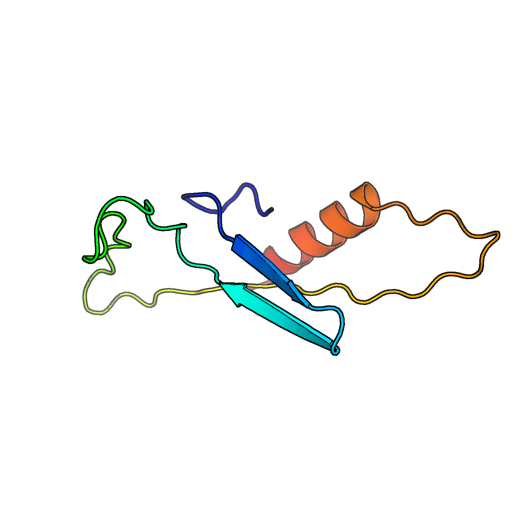45 -6.447 -0.380 1.00 89.94 72 LEU A C 1
ATOM 589 O O . LEU A 1 72 ? 6.591 -5.971 0.746 1.00 89.94 72 LEU A O 1
ATOM 593 N N . LEU A 1 73 ? 5.927 -7.527 -0.695 1.00 87.12 73 LEU A N 1
ATOM 594 C CA . LEU A 1 73 ? 5.125 -8.223 0.313 1.00 87.12 73 LEU A CA 1
ATOM 595 C C . LEU A 1 73 ? 6.002 -8.881 1.383 1.00 87.12 73 LEU A C 1
ATOM 597 O O . LEU A 1 73 ? 5.656 -8.837 2.563 1.00 87.12 73 LEU A O 1
ATOM 601 N N . LYS A 1 74 ? 7.155 -9.435 0.990 1.00 88.88 74 LYS A N 1
ATOM 602 C CA . LYS A 1 74 ? 8.123 -10.020 1.927 1.00 88.88 74 LYS A CA 1
ATOM 603 C C . LYS A 1 74 ? 8.722 -8.979 2.874 1.00 88.88 74 LYS A C 1
ATOM 605 O O . LYS A 1 74 ? 8.970 -9.315 4.028 1.00 88.88 74 LYS A O 1
ATOM 610 N N . SER A 1 75 ? 8.896 -7.724 2.445 1.00 85.62 75 SER A N 1
ATOM 611 C CA . SER A 1 75 ? 9.480 -6.683 3.306 1.00 85.62 75 SER A CA 1
ATOM 612 C C . SER A 1 75 ? 8.614 -6.329 4.521 1.00 85.62 75 SER A C 1
ATOM 614 O O . SER A 1 75 ? 9.129 -5.788 5.494 1.00 85.62 75 SER A O 1
ATOM 616 N N . PHE A 1 76 ? 7.315 -6.647 4.508 1.00 81.81 76 PHE A N 1
ATOM 617 C CA . PHE A 1 76 ? 6.441 -6.452 5.672 1.00 81.81 76 PHE A CA 1
ATOM 618 C C . PHE A 1 76 ? 6.611 -7.531 6.756 1.00 81.81 76 PHE A C 1
ATOM 620 O O . PHE A 1 76 ? 6.214 -7.307 7.894 1.00 81.81 76 PHE A O 1
ATOM 627 N N . GLY A 1 77 ? 7.196 -8.689 6.428 1.00 69.94 77 GLY A N 1
ATOM 628 C CA . GLY A 1 77 ? 7.336 -9.840 7.332 1.00 69.94 77 GLY A CA 1
ATOM 629 C C . GLY A 1 77 ? 8.563 -9.818 8.255 1.00 69.94 77 GLY A C 1
ATOM 630 O O . GLY A 1 77 ? 8.788 -10.794 8.963 1.00 69.94 77 GLY A O 1
ATOM 631 N N . SER A 1 78 ? 9.362 -8.744 8.251 1.00 54.19 78 SER A N 1
ATOM 632 C CA . SER A 1 78 ? 10.620 -8.652 9.017 1.00 54.19 78 SER A CA 1
ATOM 633 C C . SER A 1 78 ? 10.568 -7.755 10.258 1.00 54.19 78 SER A C 1
ATOM 635 O O . SER A 1 78 ? 11.593 -7.591 10.915 1.00 54.19 78 SER A O 1
ATOM 637 N N . ALA A 1 79 ? 9.411 -7.199 10.623 1.00 41.00 79 ALA A N 1
ATOM 638 C CA . ALA A 1 79 ? 9.276 -6.484 11.891 1.00 41.00 79 ALA A CA 1
ATOM 639 C C . ALA A 1 79 ? 9.066 -7.490 13.039 1.00 41.00 79 ALA A C 1
ATOM 641 O O . ALA A 1 79 ? 7.953 -7.974 13.246 1.00 41.00 79 ALA A O 1
ATOM 642 N N . LYS A 1 80 ? 10.157 -7.832 13.733 1.00 35.94 80 LYS A N 1
ATOM 643 C CA . LYS A 1 80 ? 10.121 -8.341 15.111 1.00 35.94 80 LYS A CA 1
ATOM 644 C C . LYS A 1 80 ? 10.136 -7.169 16.079 1.00 35.94 80 LYS A C 1
ATOM 646 O O . LYS A 1 80 ? 10.900 -6.218 15.803 1.00 35.94 80 LYS A O 1
#

Radius of gyration: 16.24 Å; chains: 1; bounding box: 38×27×48 Å

pLDDT: mean 82.45, std 10.05, range [35.94, 95.56]

Foldseek 3Di:
DAPPQPADWDWDDDPVGDIDGGSAHDADPVDPDRPGDDDDDPPDDDDDDDDDDDDDDDPPDDDDPPVVVVVVNVVVVPDD

Secondary structure (DSSP, 8-state):
--TTSSS-EEEEE-TTS-EEEEEEEPPPTT-SS--S-----TT---------------TT----HHHHHHHHHHHGGG--